Protein AF-A0A1H0ESV2-F1 (afdb_monomer_lite)

Secondary structure (DSSP, 8-state):
-HHHHHHHHHHH---SSSHHHHHHTTS-HHHHHHHHSSHHHHHHHHHHHHHHHHHHHHHHHHS--TT--HHHHHHHHHHHHHSTTTHHHHHHHSGGGHHHHHHHSTTHHHHHHHTTHHHHHHHHTSHHHHHHHHHHHHHHHHHHHHH--HHHHHHHHHHHHHHHHHHT--

InterPro domains:
  IPR009057 Homedomain-like superfamily [SSF46689] (2-61)

pLDDT: mean 92.5, std 7.62, range [40.25, 98.5]

Organism: NCBI:txid1052260

Foldseek 3Di:
DLVQLLVQCLVPNDDPDCCSSQVSVVHDPVVVCVVQVDDLSSSLSSVVVNLVVVCVQLVVLLADDPPDQNLVSQLSSLCCCLDPNNSSVCRHCPPVNPVVVCVSPPPCVVCSLCSQQVSLCVRLVHNVRSVVSSVLSNVLSNVCVVPVCPVVSSVSSNVVSVVSVVVVVD

Radius of gyration: 17.95 Å; chains: 1; bounding box: 42×32×51 Å

Structure (mmCIF, N/CA/C/O backbone):
data_AF-A0A1H0ESV2-F1
#
_entry.id   AF-A0A1H0ESV2-F1
#
loop_
_atom_site.group_PDB
_atom_site.id
_atom_site.type_symbol
_atom_site.label_atom_id
_atom_site.label_alt_id
_atom_site.label_comp_id
_atom_site.label_asym_id
_atom_site.label_entity_id
_atom_site.label_seq_id
_atom_site.pdbx_PDB_ins_code
_atom_site.Cartn_x
_atom_site.Cartn_y
_atom_site.Cartn_z
_atom_site.occupancy
_atom_site.B_iso_or_equiv
_atom_site.auth_seq_id
_atom_site.auth_comp_id
_atom_site.auth_asym_id
_atom_site.auth_atom_id
_atom_site.pdbx_PDB_model_num
ATOM 1 N N . MET A 1 1 ? -8.461 -9.453 18.085 1.00 93.25 1 MET A N 1
ATOM 2 C CA . MET A 1 1 ? -8.975 -8.068 18.206 1.00 93.25 1 MET A CA 1
ATOM 3 C C . MET A 1 1 ? -8.213 -7.109 17.303 1.00 93.25 1 MET A C 1
ATOM 5 O O . MET A 1 1 ? -8.836 -6.606 16.385 1.00 93.25 1 MET A O 1
ATOM 9 N N . LEU A 1 2 ? -6.898 -6.894 17.493 1.00 96.88 2 LEU A N 1
ATOM 10 C CA . LEU A 1 2 ? -6.128 -5.981 16.629 1.00 96.88 2 LEU A CA 1
ATOM 11 C C . LEU A 1 2 ? -6.214 -6.355 15.142 1.00 96.88 2 LEU A C 1
ATOM 13 O O . LEU A 1 2 ? -6.482 -5.479 14.334 1.00 96.88 2 LEU A O 1
ATOM 17 N N . ASP A 1 3 ? -6.078 -7.640 14.796 1.00 97.88 3 ASP A N 1
ATOM 18 C CA . ASP A 1 3 ? -6.193 -8.080 13.399 1.00 97.88 3 ASP A CA 1
ATOM 19 C C . ASP A 1 3 ? -7.548 -7.730 12.774 1.00 97.88 3 ASP A C 1
ATOM 21 O O . ASP A 1 3 ? -7.564 -7.180 11.684 1.00 97.88 3 ASP A O 1
ATOM 25 N N . ALA A 1 4 ? -8.659 -7.936 13.489 1.00 97.44 4 ALA A N 1
ATOM 26 C CA . ALA A 1 4 ? -9.995 -7.575 13.008 1.00 97.44 4 ALA A CA 1
ATOM 27 C C . ALA A 1 4 ? -10.170 -6.052 12.848 1.00 97.44 4 ALA A C 1
ATOM 29 O O . ALA A 1 4 ? -10.784 -5.588 11.890 1.00 97.44 4 ALA A O 1
ATOM 30 N N . CYS A 1 5 ? -9.588 -5.255 13.753 1.00 97.31 5 CYS A N 1
ATOM 31 C CA . CYS A 1 5 ? -9.531 -3.801 13.587 1.00 97.31 5 CYS A CA 1
ATOM 32 C C . CYS A 1 5 ? -8.714 -3.410 12.343 1.00 97.31 5 CYS A C 1
ATOM 34 O O . CYS A 1 5 ? -9.099 -2.495 11.617 1.00 97.31 5 CYS A O 1
ATOM 36 N N . THR A 1 6 ? -7.594 -4.095 12.093 1.00 97.75 6 THR A N 1
ATOM 37 C CA . THR A 1 6 ? -6.753 -3.879 10.912 1.00 97.75 6 THR A CA 1
ATOM 38 C C . THR A 1 6 ? -7.463 -4.281 9.624 1.00 97.75 6 THR A C 1
ATOM 40 O O . THR A 1 6 ? -7.402 -3.522 8.664 1.00 97.75 6 THR A O 1
ATOM 43 N N . ASP A 1 7 ? -8.172 -5.409 9.605 1.00 96.94 7 ASP A N 1
ATOM 44 C CA . ASP A 1 7 ? -8.966 -5.857 8.454 1.00 96.94 7 ASP A CA 1
ATOM 45 C C . ASP A 1 7 ? -10.037 -4.819 8.110 1.00 96.94 7 ASP A C 1
ATOM 47 O O . ASP A 1 7 ? -10.126 -4.363 6.970 1.00 96.94 7 ASP A O 1
ATOM 51 N N . HIS A 1 8 ? -10.767 -4.345 9.125 1.00 96.44 8 HIS A N 1
ATOM 52 C CA . HIS A 1 8 ? -11.758 -3.291 8.944 1.00 96.44 8 HIS A CA 1
ATOM 53 C C . HIS A 1 8 ? -11.141 -2.006 8.385 1.00 96.44 8 HIS A C 1
ATOM 55 O O . HIS A 1 8 ? -11.694 -1.424 7.454 1.00 96.44 8 HIS A O 1
ATOM 61 N N . ALA A 1 9 ? -9.998 -1.569 8.924 1.00 95.50 9 ALA A N 1
ATOM 62 C CA . ALA A 1 9 ? -9.318 -0.367 8.452 1.00 95.50 9 ALA A CA 1
ATOM 63 C C . ALA A 1 9 ? -8.788 -0.513 7.016 1.00 95.50 9 ALA A C 1
ATOM 65 O O . ALA A 1 9 ? -8.831 0.448 6.252 1.00 95.50 9 ALA A O 1
ATOM 66 N N . LEU A 1 10 ? -8.310 -1.696 6.625 1.00 95.12 10 LEU A N 1
ATOM 67 C CA . LEU A 1 10 ? -7.861 -1.981 5.257 1.00 95.12 10 LEU A CA 1
ATOM 68 C C . LEU A 1 10 ? -9.033 -1.947 4.268 1.00 95.12 10 LEU A C 1
ATOM 70 O O . LEU A 1 10 ? -8.910 -1.413 3.165 1.00 95.12 10 LEU A O 1
ATOM 74 N N . GLU A 1 11 ? -10.190 -2.458 4.676 1.00 93.94 11 GLU A N 1
ATOM 75 C CA . GLU A 1 11 ? -11.377 -2.511 3.827 1.00 93.94 11 GLU A CA 1
ATOM 76 C C . GLU A 1 11 ? -12.114 -1.164 3.730 1.00 93.94 11 GLU A C 1
ATOM 78 O O . GLU A 1 11 ? -12.568 -0.782 2.647 1.00 93.94 11 GLU A O 1
ATOM 83 N N . HIS A 1 12 ? -12.187 -0.408 4.829 1.00 92.38 12 HIS A N 1
ATOM 84 C CA . HIS A 1 12 ? -13.035 0.786 4.952 1.00 92.38 12 HIS A CA 1
ATOM 85 C C . HIS A 1 12 ? -12.249 2.099 5.113 1.00 92.38 12 HIS A C 1
ATOM 87 O O . HIS A 1 12 ? -12.824 3.180 4.997 1.00 92.38 12 HIS A O 1
ATOM 93 N N . GLY A 1 13 ? -10.931 2.033 5.308 1.00 91.25 13 GLY A N 1
ATOM 94 C CA . GLY A 1 13 ? -10.100 3.163 5.725 1.00 91.25 13 GLY A CA 1
ATOM 95 C C . GLY A 1 13 ? -10.087 3.354 7.247 1.00 91.25 13 GLY A C 1
ATOM 96 O O . GLY A 1 13 ? -10.843 2.723 7.986 1.00 91.25 13 GLY A O 1
ATOM 97 N N . LEU A 1 14 ? -9.210 4.239 7.733 1.00 90.00 14 LEU A N 1
ATOM 98 C CA . LEU A 1 14 ? -9.147 4.582 9.157 1.00 90.00 14 LEU A CA 1
ATOM 99 C C . LEU A 1 14 ? -10.417 5.332 9.599 1.00 90.00 14 LEU A C 1
ATOM 101 O O . LEU A 1 14 ? -10.734 6.361 9.000 1.00 90.00 14 LEU A O 1
ATOM 105 N N . PRO A 1 15 ? -11.124 4.865 10.645 1.00 89.50 15 PRO A N 1
ATOM 106 C CA . PRO A 1 15 ? -12.314 5.540 11.140 1.00 89.50 15 PRO A CA 1
ATOM 107 C C . PRO A 1 15 ? -11.985 6.671 12.124 1.00 89.50 15 PRO A C 1
ATOM 109 O O . PRO A 1 15 ? -11.065 6.583 12.941 1.00 89.50 15 PRO A O 1
ATOM 112 N N . ASP A 1 16 ? -12.831 7.702 12.143 1.00 86.31 16 ASP A N 1
ATOM 113 C CA . ASP A 1 16 ? -12.710 8.814 13.095 1.00 86.31 16 ASP A CA 1
ATOM 114 C C . ASP A 1 16 ? -13.085 8.423 14.528 1.00 86.31 16 ASP A C 1
ATOM 116 O O . ASP A 1 16 ? -12.663 9.060 15.489 1.00 86.31 16 ASP A O 1
ATOM 120 N N . ARG A 1 17 ? -13.872 7.361 14.710 1.00 89.75 17 ARG A N 1
ATOM 121 C CA . ARG A 1 17 ? -14.361 6.905 16.020 1.00 89.75 17 ARG A CA 1
ATOM 122 C C . ARG A 1 17 ? -14.004 5.439 16.246 1.00 89.75 17 ARG A C 1
ATOM 124 O O . ARG A 1 17 ? -13.846 4.680 15.300 1.00 89.75 17 ARG A O 1
ATOM 131 N N . MET A 1 18 ? -13.945 5.018 17.511 1.00 92.62 18 MET A N 1
ATOM 132 C CA . MET A 1 18 ? -13.623 3.627 17.876 1.00 92.62 18 MET A CA 1
ATOM 133 C C . MET A 1 18 ? -14.785 2.641 17.679 1.00 92.62 18 MET A C 1
ATOM 135 O O . MET A 1 18 ? -14.552 1.440 17.611 1.00 92.62 18 MET A O 1
ATOM 139 N N . GLY A 1 19 ? -16.028 3.128 17.594 1.00 94.81 19 GLY A N 1
ATOM 140 C CA . GLY A 1 19 ? -17.223 2.282 17.473 1.00 94.81 19 GLY A CA 1
ATOM 141 C C . GLY A 1 19 ? -17.170 1.279 16.308 1.00 94.81 19 GLY A C 1
ATOM 142 O O . GLY A 1 19 ? -17.381 0.094 16.556 1.00 94.81 19 GLY A O 1
ATOM 143 N N . PRO A 1 20 ? -16.829 1.704 15.074 1.00 96.06 20 PRO A N 1
ATOM 144 C CA . PRO A 1 20 ? -16.649 0.794 13.940 1.00 96.06 20 PRO A CA 1
ATOM 145 C C . PRO A 1 20 ? -15.619 -0.315 14.194 1.00 96.06 20 PRO A C 1
ATOM 147 O O . PRO A 1 20 ? -15.888 -1.478 13.909 1.00 96.06 20 PRO A O 1
ATOM 150 N N . LEU A 1 21 ? -14.479 0.016 14.812 1.00 96.38 21 LEU A N 1
ATOM 151 C CA . LEU A 1 21 ? -13.446 -0.970 15.155 1.00 96.38 21 LEU A CA 1
ATOM 152 C C . LEU A 1 21 ? -13.916 -1.939 16.246 1.00 96.38 21 LEU A C 1
ATOM 154 O O . LEU A 1 21 ? -13.616 -3.128 16.182 1.00 96.38 21 LEU A O 1
ATOM 158 N N . ALA A 1 22 ? -14.679 -1.453 17.229 1.00 96.75 22 ALA A N 1
ATOM 159 C CA . ALA A 1 22 ? -15.247 -2.293 18.280 1.00 96.75 22 ALA A CA 1
ATOM 160 C C . ALA A 1 22 ? -16.218 -3.322 17.691 1.00 96.75 22 ALA A C 1
ATOM 162 O O . ALA A 1 22 ? -16.096 -4.513 17.973 1.00 96.75 22 ALA A O 1
ATOM 163 N N . ALA A 1 23 ? -17.123 -2.863 16.822 1.00 96.81 23 ALA A N 1
ATOM 164 C CA . ALA A 1 23 ? -18.076 -3.718 16.128 1.00 96.81 23 ALA A CA 1
ATOM 165 C C . ALA A 1 23 ? -17.364 -4.766 15.260 1.00 96.81 23 ALA A C 1
ATOM 167 O O . ALA A 1 23 ? -17.657 -5.953 15.380 1.00 96.81 23 ALA A O 1
ATOM 168 N N . ALA A 1 24 ? -16.380 -4.347 14.456 1.00 96.31 24 ALA A N 1
ATOM 169 C CA . ALA A 1 24 ? -15.605 -5.250 13.606 1.00 96.31 24 ALA A CA 1
ATOM 170 C C . ALA A 1 24 ? -14.841 -6.312 14.407 1.00 96.31 24 ALA A C 1
ATOM 172 O O . ALA A 1 24 ? -14.754 -7.466 13.998 1.00 96.31 24 ALA A O 1
ATOM 173 N N . ALA A 1 25 ? -14.313 -5.943 15.574 1.00 96.25 25 ALA A N 1
ATOM 174 C CA . ALA A 1 25 ? -13.602 -6.871 16.439 1.00 96.25 25 ALA A CA 1
ATOM 175 C C . ALA A 1 25 ? -14.508 -7.675 17.389 1.00 96.25 25 ALA A C 1
ATOM 177 O O . ALA A 1 25 ? -13.982 -8.405 18.233 1.00 96.25 25 ALA A O 1
ATOM 178 N N . GLY A 1 26 ? -15.837 -7.544 17.282 1.00 96.75 26 GLY A N 1
ATOM 179 C CA . GLY A 1 26 ? -16.798 -8.266 18.121 1.00 96.75 26 GLY A CA 1
ATOM 180 C C . GLY A 1 26 ? -16.716 -7.895 19.604 1.00 96.75 26 GLY A C 1
ATOM 181 O O . GLY A 1 26 ? -16.903 -8.746 20.469 1.00 96.75 26 GLY A O 1
ATOM 182 N N . THR A 1 27 ? -16.380 -6.641 19.915 1.00 96.75 27 THR A N 1
ATOM 183 C CA . THR A 1 27 ? -16.137 -6.163 21.282 1.00 96.75 27 THR A CA 1
ATOM 184 C C . THR A 1 27 ? -16.798 -4.806 21.543 1.00 96.75 27 THR A C 1
ATOM 186 O O . THR A 1 27 ? -17.454 -4.230 20.679 1.00 96.75 27 THR A O 1
ATOM 189 N N . SER A 1 28 ? -16.637 -4.268 22.754 1.00 96.00 28 SER A N 1
ATOM 190 C CA . SER A 1 28 ? -17.102 -2.919 23.097 1.00 96.00 28 SER A CA 1
ATOM 191 C C . SER A 1 28 ? -15.978 -1.885 23.009 1.00 96.00 28 SER A C 1
ATOM 193 O O . SER A 1 28 ? -14.805 -2.190 23.225 1.00 96.00 28 SER A O 1
ATOM 195 N N . THR A 1 29 ? -16.337 -0.617 22.796 1.00 95.25 29 THR A N 1
ATOM 196 C CA . THR A 1 29 ? -15.386 0.505 22.877 1.00 95.25 29 THR A CA 1
ATOM 197 C C . THR A 1 29 ? -14.650 0.540 24.221 1.00 95.25 29 THR A C 1
ATOM 199 O O . THR A 1 29 ? -13.465 0.856 24.267 1.00 95.25 29 THR A O 1
ATOM 202 N N . ARG A 1 30 ? -15.322 0.159 25.318 1.00 95.50 30 ARG A N 1
ATOM 203 C CA . ARG A 1 30 ? -14.713 0.071 26.654 1.00 95.50 30 ARG A CA 1
ATOM 204 C C . ARG A 1 30 ? -13.593 -0.970 26.705 1.00 95.50 30 ARG A C 1
ATOM 206 O O . ARG A 1 30 ? -12.567 -0.711 27.320 1.00 95.50 30 ARG A O 1
ATOM 213 N N . MET A 1 31 ? -13.772 -2.117 26.051 1.00 96.56 31 MET A N 1
ATOM 214 C CA . MET A 1 31 ? -12.733 -3.147 25.958 1.00 96.56 31 MET A CA 1
ATOM 215 C C . MET A 1 31 ? -11.553 -2.687 25.102 1.00 96.56 31 MET A C 1
ATOM 217 O O . MET A 1 31 ? -10.409 -2.926 25.472 1.00 96.56 31 MET A O 1
ATOM 221 N N . LEU A 1 32 ? -11.800 -1.975 23.998 1.00 95.69 32 LEU A N 1
ATOM 222 C CA . LEU A 1 32 ? -10.711 -1.380 23.215 1.00 95.69 32 LEU A CA 1
ATOM 223 C C . LEU A 1 32 ? -9.894 -0.386 24.047 1.00 95.69 32 LEU A C 1
ATOM 225 O O . LEU A 1 32 ? -8.672 -0.481 24.068 1.00 95.69 32 LEU A O 1
ATOM 229 N N . VAL A 1 33 ? -10.558 0.507 24.781 1.00 95.00 33 VAL A N 1
ATOM 230 C CA . VAL A 1 33 ? -9.910 1.441 25.719 1.00 95.00 33 VAL A CA 1
ATOM 231 C C . VAL A 1 33 ? -9.132 0.692 26.800 1.00 95.00 33 VAL A C 1
ATOM 233 O O . VAL A 1 33 ? -8.005 1.056 27.102 1.00 95.00 33 VAL A O 1
ATOM 236 N N . TYR A 1 34 ? -9.679 -0.396 27.344 1.00 95.75 34 TYR A N 1
ATOM 237 C CA . TYR A 1 34 ? -8.973 -1.218 28.328 1.00 95.75 34 TYR A CA 1
ATOM 238 C C . TYR A 1 34 ? -7.658 -1.803 27.783 1.00 95.75 34 TYR A C 1
ATOM 240 O O . TYR A 1 34 ? -6.661 -1.834 28.497 1.00 95.75 34 TYR A O 1
ATOM 248 N N . HIS A 1 35 ? -7.634 -2.242 26.522 1.00 94.94 35 HIS A N 1
ATOM 249 C CA . HIS A 1 35 ? -6.455 -2.873 25.920 1.00 94.94 35 HIS A CA 1
ATOM 250 C C . HIS A 1 35 ? -5.449 -1.891 25.312 1.00 94.94 35 HIS A C 1
ATOM 252 O O . HIS A 1 35 ? -4.250 -2.158 25.340 1.00 94.94 35 HIS A O 1
ATOM 258 N N . PHE A 1 36 ? -5.924 -0.792 24.728 1.00 96.00 36 PHE A N 1
ATOM 259 C CA . PHE A 1 36 ? -5.094 0.141 23.962 1.00 96.00 36 PHE A CA 1
ATOM 260 C C . PHE A 1 36 ? -4.969 1.518 24.622 1.00 96.00 36 PHE A C 1
ATOM 262 O O . PHE A 1 36 ? -4.227 2.357 24.129 1.00 96.00 36 PHE A O 1
ATOM 269 N N . GLY A 1 37 ? -5.669 1.769 25.727 1.00 95.12 37 GLY A N 1
ATOM 270 C CA . GLY A 1 37 ? -5.683 3.052 26.428 1.00 95.12 37 GLY A CA 1
ATOM 271 C C . GLY A 1 37 ? -6.617 4.060 25.769 1.00 95.12 37 GLY A C 1
ATOM 272 O O . GLY A 1 37 ? -7.645 4.422 26.333 1.00 95.12 37 GLY A O 1
ATOM 273 N N . ASP A 1 38 ? -6.290 4.496 24.557 1.00 94.75 38 ASP A N 1
ATOM 274 C CA . ASP A 1 38 ? -7.052 5.515 23.839 1.00 94.75 38 ASP A CA 1
ATOM 275 C C . ASP A 1 38 ? -7.186 5.211 22.341 1.00 94.75 38 ASP A C 1
ATOM 277 O O . ASP A 1 38 ? -6.645 4.237 21.804 1.00 94.75 38 ASP A O 1
ATOM 281 N N . ARG A 1 39 ? -7.969 6.058 21.665 1.00 94.06 39 ARG A N 1
ATOM 282 C CA . ARG A 1 39 ? -8.220 5.960 20.227 1.00 94.06 39 ARG A CA 1
ATOM 283 C C . ARG A 1 39 ? -6.921 6.028 19.435 1.00 94.06 39 ARG A C 1
ATOM 285 O O . ARG A 1 39 ? -6.708 5.185 18.574 1.00 94.06 39 ARG A O 1
ATOM 292 N N . ASP A 1 40 ? -6.080 7.020 19.690 1.00 94.62 40 ASP A N 1
ATOM 293 C CA . ASP A 1 40 ? -4.908 7.278 18.854 1.00 94.62 40 ASP A CA 1
ATOM 294 C C . ASP A 1 40 ? -3.878 6.158 18.999 1.00 94.62 40 ASP A C 1
ATOM 296 O O . ASP A 1 40 ? -3.248 5.754 18.026 1.00 94.62 40 ASP A O 1
ATOM 300 N N . THR A 1 41 ? -3.764 5.575 20.189 1.00 95.38 41 THR A N 1
ATOM 301 C CA . THR A 1 41 ? -2.945 4.393 20.455 1.00 95.38 41 THR A CA 1
ATOM 302 C C . THR A 1 41 ? -3.482 3.165 19.728 1.00 95.38 41 THR A C 1
ATOM 304 O O . THR A 1 41 ? -2.695 2.444 19.110 1.00 95.38 41 THR A O 1
ATOM 307 N N . LEU A 1 42 ? -4.803 2.958 19.705 1.00 96.00 42 LEU A N 1
ATOM 308 C CA . LEU A 1 42 ? -5.420 1.925 18.870 1.00 96.00 42 LEU A CA 1
ATOM 309 C C . LEU A 1 42 ? -5.147 2.166 17.377 1.00 96.00 42 LEU A C 1
ATOM 311 O O . LEU A 1 42 ? -4.736 1.239 16.682 1.00 96.00 42 LEU A O 1
ATOM 315 N N . LEU A 1 43 ? -5.340 3.387 16.872 1.00 95.31 43 LEU A N 1
ATOM 316 C CA . LEU A 1 43 ? -5.116 3.698 15.458 1.00 95.31 43 LEU A CA 1
ATOM 317 C C . LEU A 1 43 ? -3.642 3.535 15.069 1.00 95.31 43 LEU A C 1
ATOM 319 O O . LEU A 1 43 ? -3.357 2.946 14.031 1.00 95.31 43 LEU A O 1
ATOM 323 N N . ARG A 1 44 ? -2.700 3.947 15.926 1.00 95.44 44 ARG A N 1
ATOM 324 C CA . ARG A 1 44 ? -1.265 3.668 15.753 1.00 95.44 44 ARG A CA 1
ATOM 325 C C . ARG A 1 44 ? -0.977 2.170 15.692 1.00 95.44 44 ARG A C 1
ATOM 327 O O . ARG A 1 44 ? -0.208 1.737 14.837 1.00 95.44 44 ARG A O 1
ATOM 334 N N . ALA A 1 45 ? -1.575 1.372 16.578 1.00 96.69 45 ALA A N 1
ATOM 335 C CA . ALA A 1 45 ? -1.405 -0.081 16.564 1.00 96.69 45 ALA A CA 1
ATOM 336 C C . ALA A 1 45 ? -1.964 -0.701 15.272 1.00 96.69 45 ALA A C 1
ATOM 338 O O . ALA A 1 45 ? -1.315 -1.551 14.663 1.00 96.69 45 ALA A O 1
ATOM 339 N N . VAL A 1 46 ? -3.130 -0.234 14.818 1.00 96.62 46 VAL A N 1
ATOM 340 C CA . VAL A 1 46 ? -3.755 -0.654 13.556 1.00 96.62 46 VAL A CA 1
ATOM 341 C C . VAL A 1 46 ? -2.875 -0.298 12.357 1.00 96.62 46 VAL A C 1
ATOM 343 O O . VAL A 1 46 ? -2.645 -1.156 11.508 1.00 96.62 46 VAL A O 1
ATOM 346 N N . LEU A 1 47 ? -2.342 0.926 12.313 1.00 95.56 47 LEU A N 1
ATOM 347 C CA . LEU A 1 47 ? -1.428 1.397 11.272 1.00 95.56 47 LEU A CA 1
ATOM 348 C C . LEU A 1 47 ? -0.137 0.577 11.228 1.00 95.56 47 LEU A C 1
ATOM 350 O O . LEU A 1 47 ? 0.278 0.147 10.156 1.00 95.56 47 LEU A O 1
ATOM 354 N N . ARG A 1 48 ? 0.476 0.303 12.384 1.00 95.94 48 ARG A N 1
ATOM 355 C CA . ARG A 1 48 ? 1.671 -0.553 12.481 1.00 95.94 48 ARG A CA 1
ATOM 356 C C . ARG A 1 48 ? 1.394 -1.953 11.959 1.00 95.94 48 ARG A C 1
ATOM 358 O O . ARG A 1 48 ? 2.123 -2.437 11.099 1.00 95.94 48 ARG A O 1
ATOM 365 N N . ARG A 1 49 ? 0.286 -2.559 12.389 1.00 97.69 49 ARG A N 1
ATOM 366 C CA . ARG A 1 49 ? -0.115 -3.890 11.932 1.00 97.69 49 ARG A CA 1
ATOM 367 C C . ARG A 1 49 ? -0.407 -3.923 10.428 1.00 97.69 49 ARG A C 1
ATOM 369 O O . ARG A 1 49 ? -0.014 -4.871 9.752 1.00 97.69 49 ARG A O 1
ATOM 376 N N . ALA A 1 50 ? -1.056 -2.892 9.885 1.00 96.50 50 ALA A N 1
ATOM 377 C CA . ALA A 1 50 ? -1.263 -2.747 8.444 1.00 96.50 50 ALA A CA 1
ATOM 378 C C . ALA A 1 50 ? 0.071 -2.599 7.696 1.00 96.50 50 ALA A C 1
ATOM 380 O O . ALA A 1 50 ? 0.258 -3.232 6.658 1.00 96.50 50 ALA A O 1
ATOM 381 N N . ARG A 1 51 ? 1.018 -1.821 8.237 1.00 95.38 51 ARG A N 1
ATOM 382 C CA . ARG A 1 51 ? 2.351 -1.634 7.652 1.00 95.38 51 ARG A CA 1
ATOM 383 C C . ARG A 1 51 ? 3.161 -2.927 7.639 1.00 95.38 51 ARG A C 1
ATOM 385 O O . ARG A 1 51 ? 3.751 -3.242 6.615 1.00 95.38 51 ARG A O 1
ATOM 392 N N . GLU A 1 52 ? 3.161 -3.696 8.724 1.00 96.44 52 GLU A N 1
ATOM 393 C CA . GLU A 1 52 ? 3.820 -5.010 8.782 1.00 96.44 52 GLU A CA 1
ATOM 394 C C . GLU A 1 52 ? 3.312 -5.943 7.677 1.00 96.44 52 GLU A C 1
ATOM 396 O O . GLU A 1 52 ? 4.099 -6.577 6.976 1.00 96.44 52 GLU A O 1
ATOM 401 N N . ARG A 1 53 ? 1.988 -5.997 7.485 1.00 96.88 53 ARG A N 1
ATOM 402 C CA . ARG A 1 53 ? 1.376 -6.802 6.422 1.00 96.88 53 ARG A CA 1
ATOM 403 C C . ARG A 1 53 ? 1.733 -6.268 5.034 1.00 96.88 53 ARG A C 1
ATOM 405 O O . ARG A 1 53 ? 2.049 -7.062 4.156 1.00 96.88 53 ARG A O 1
ATOM 412 N N . GLN A 1 54 ? 1.743 -4.948 4.845 1.00 96.12 54 GLN A N 1
ATOM 413 C CA . GLN A 1 54 ? 2.161 -4.324 3.589 1.00 96.12 54 GLN A CA 1
ATOM 414 C C . GLN A 1 54 ? 3.609 -4.679 3.238 1.00 96.12 54 GLN A C 1
ATOM 416 O O . GLN A 1 54 ? 3.875 -5.084 2.112 1.00 96.12 54 GLN A O 1
ATOM 421 N N . LEU A 1 55 ? 4.534 -4.554 4.196 1.00 95.38 55 LEU A N 1
ATOM 422 C CA . LEU A 1 55 ? 5.942 -4.919 4.023 1.00 95.38 55 LEU A CA 1
ATOM 423 C C . LEU A 1 55 ? 6.089 -6.391 3.636 1.00 95.38 55 LEU A C 1
ATOM 425 O O . LEU A 1 55 ? 6.854 -6.702 2.729 1.00 95.38 55 LEU A O 1
ATOM 429 N N . ALA A 1 56 ? 5.321 -7.284 4.265 1.00 95.00 56 ALA A N 1
ATOM 430 C CA . ALA A 1 56 ? 5.337 -8.701 3.921 1.00 95.00 56 ALA A CA 1
ATOM 431 C C . ALA A 1 56 ? 4.831 -8.955 2.489 1.00 95.00 56 ALA A C 1
ATOM 433 O O . ALA A 1 56 ? 5.500 -9.638 1.719 1.00 95.00 56 ALA A O 1
ATOM 434 N N . VAL A 1 57 ? 3.683 -8.381 2.112 1.00 94.19 57 VAL A N 1
ATOM 435 C CA . VAL A 1 57 ? 3.068 -8.597 0.790 1.00 94.19 57 VAL A CA 1
ATOM 436 C C . VAL A 1 57 ? 3.900 -7.960 -0.323 1.00 94.19 57 VAL A C 1
ATOM 438 O O . VAL A 1 57 ? 4.232 -8.618 -1.303 1.00 94.19 57 VAL A O 1
ATOM 441 N N . PHE A 1 58 ? 4.260 -6.685 -0.195 1.00 95.44 58 PHE A N 1
ATOM 442 C CA . PHE A 1 58 ? 4.996 -5.975 -1.245 1.00 95.44 58 PHE A CA 1
ATOM 443 C C . PHE A 1 58 ? 6.462 -6.406 -1.284 1.00 95.44 58 PHE A C 1
ATOM 445 O O . PHE A 1 58 ? 7.039 -6.499 -2.364 1.00 95.44 58 PHE A O 1
ATOM 452 N N . GLY A 1 59 ? 7.056 -6.735 -0.134 1.00 94.75 59 GLY A N 1
ATOM 453 C CA . GLY A 1 59 ? 8.387 -7.334 -0.081 1.00 94.75 59 GLY A CA 1
ATOM 454 C C . GLY A 1 59 ? 8.435 -8.684 -0.797 1.00 94.75 59 GLY A C 1
ATOM 455 O O . GLY A 1 59 ? 9.405 -8.968 -1.490 1.00 94.75 59 GLY A O 1
ATOM 456 N N . ASP A 1 60 ? 7.372 -9.490 -0.703 1.00 94.75 60 ASP A N 1
ATOM 457 C CA . ASP A 1 60 ? 7.263 -10.746 -1.452 1.00 94.75 60 ASP A CA 1
ATOM 458 C C . ASP A 1 60 ? 7.176 -10.541 -2.969 1.00 94.75 60 ASP A C 1
ATOM 460 O O . ASP A 1 60 ? 7.816 -11.263 -3.739 1.00 94.75 60 ASP A O 1
ATOM 464 N N . LEU A 1 61 ? 6.433 -9.516 -3.389 1.00 95.44 61 LEU A N 1
ATOM 465 C CA . LEU A 1 61 ? 6.297 -9.127 -4.790 1.00 95.44 61 LEU A CA 1
ATOM 466 C C . LEU A 1 61 ? 7.609 -8.601 -5.391 1.00 95.44 61 LEU A C 1
ATOM 468 O O . LEU A 1 61 ? 7.921 -8.936 -6.529 1.00 95.44 61 LEU A O 1
ATOM 472 N N . LEU A 1 62 ? 8.375 -7.815 -4.629 1.00 95.69 62 LEU A N 1
ATOM 473 C CA . LEU A 1 62 ? 9.630 -7.190 -5.072 1.00 95.69 62 LEU A CA 1
ATOM 474 C C . LEU A 1 62 ? 10.862 -8.098 -4.952 1.00 95.69 62 LEU A C 1
ATOM 476 O O . LEU A 1 62 ? 11.945 -7.712 -5.398 1.00 95.69 62 LEU A O 1
ATOM 480 N N . ARG A 1 63 ? 10.727 -9.274 -4.332 1.00 94.94 63 ARG A N 1
ATOM 481 C CA . ARG A 1 63 ? 11.849 -10.186 -4.095 1.00 94.94 63 ARG A CA 1
ATOM 482 C C . ARG A 1 63 ? 12.409 -10.733 -5.404 1.00 94.94 63 ARG A C 1
ATOM 484 O O . ARG A 1 63 ? 11.657 -11.253 -6.228 1.00 94.94 63 ARG A O 1
ATOM 491 N N . VAL A 1 64 ? 13.736 -10.717 -5.527 1.00 94.12 64 VAL A N 1
ATOM 492 C CA . VAL A 1 64 ? 14.462 -11.368 -6.624 1.00 94.12 64 VAL A CA 1
ATOM 493 C C . VAL A 1 64 ? 14.125 -12.860 -6.676 1.00 94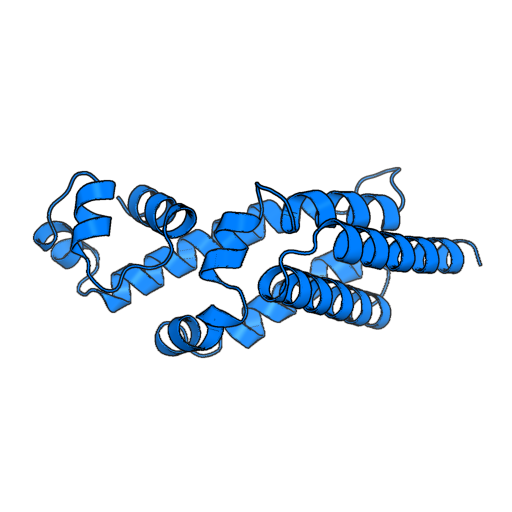.12 64 VAL A C 1
ATOM 495 O O . VAL A 1 64 ? 14.076 -13.545 -5.651 1.00 94.12 64 VAL A O 1
ATOM 498 N N . ARG A 1 65 ? 13.891 -13.376 -7.886 1.00 93.94 65 ARG A N 1
ATOM 499 C CA . ARG A 1 65 ? 13.584 -14.790 -8.132 1.00 93.94 65 ARG A CA 1
ATOM 500 C C . ARG A 1 65 ? 14.656 -15.398 -9.025 1.00 93.94 65 ARG A C 1
ATOM 502 O O . ARG A 1 65 ? 15.029 -14.823 -10.043 1.00 93.94 65 ARG A O 1
ATOM 509 N N . ALA A 1 66 ? 15.152 -16.573 -8.647 1.00 91.50 66 ALA A N 1
ATOM 510 C CA . ALA A 1 66 ? 16.175 -17.265 -9.422 1.00 91.50 66 ALA A CA 1
ATOM 511 C C . ALA A 1 66 ? 15.661 -17.590 -10.836 1.00 91.50 66 ALA A C 1
ATOM 513 O O . ALA A 1 66 ? 14.592 -18.180 -10.988 1.00 91.50 66 ALA A O 1
ATOM 514 N N . GLY A 1 67 ? 16.434 -17.212 -11.858 1.00 90.25 67 GLY A N 1
ATOM 515 C CA . GLY A 1 67 ? 16.089 -17.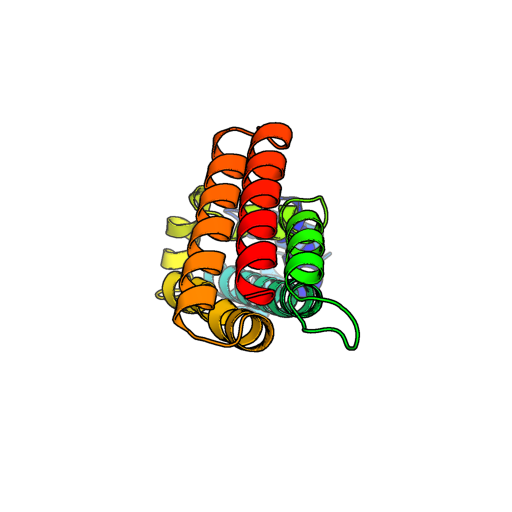447 -13.263 1.00 90.25 67 GLY A CA 1
ATOM 516 C C . GLY A 1 67 ? 15.066 -16.471 -13.859 1.00 90.25 67 GLY A C 1
ATOM 517 O O . GLY A 1 67 ? 14.642 -16.679 -14.991 1.00 90.25 67 GLY A O 1
ATOM 518 N N . GLU A 1 68 ? 14.677 -15.415 -13.137 1.00 91.75 68 GLU A N 1
ATOM 519 C CA . GLU A 1 68 ? 13.778 -14.368 -13.631 1.00 91.75 68 GLU A CA 1
ATOM 520 C C . GLU A 1 68 ? 14.529 -13.035 -13.735 1.00 91.75 68 GLU A C 1
ATOM 522 O O . GLU A 1 68 ? 15.168 -12.594 -12.781 1.00 91.75 68 GLU A O 1
ATOM 527 N N . ALA A 1 69 ? 14.451 -12.380 -14.896 1.00 92.19 69 ALA A N 1
ATOM 528 C CA . ALA A 1 69 ? 14.987 -11.032 -15.053 1.00 92.19 69 ALA A CA 1
ATOM 529 C C . ALA A 1 69 ? 14.176 -10.050 -14.195 1.00 92.19 69 ALA A C 1
ATOM 531 O O . ALA A 1 69 ? 12.944 -10.068 -14.223 1.00 92.19 69 ALA A O 1
ATOM 532 N N . TYR A 1 70 ? 14.849 -9.158 -13.465 1.00 94.56 70 TYR A N 1
ATOM 533 C CA . TYR A 1 70 ? 14.175 -8.269 -12.516 1.00 94.56 70 TYR A CA 1
ATOM 534 C C . TYR A 1 70 ? 13.091 -7.354 -13.126 1.00 94.56 70 TYR A C 1
ATOM 536 O O . TYR A 1 70 ? 12.082 -7.133 -12.456 1.00 94.56 70 TYR A O 1
ATOM 544 N N . PRO A 1 71 ? 13.186 -6.889 -14.393 1.00 94.56 71 PRO A N 1
ATOM 545 C CA . PRO A 1 71 ? 12.069 -6.213 -15.063 1.00 94.56 71 PRO A CA 1
ATOM 546 C C . PRO A 1 71 ? 10.754 -7.024 -15.049 1.00 94.56 71 PRO A C 1
ATOM 548 O O . PRO A 1 71 ? 9.677 -6.460 -14.869 1.00 94.56 71 PRO A O 1
ATOM 551 N N . VAL A 1 72 ? 10.824 -8.357 -15.142 1.00 94.81 72 VAL A N 1
ATOM 552 C CA . VAL A 1 72 ? 9.649 -9.243 -15.037 1.00 94.81 72 VAL A CA 1
ATOM 553 C C . VAL A 1 72 ? 9.107 -9.280 -13.606 1.00 94.81 72 VAL A C 1
ATOM 555 O O . VAL A 1 72 ? 7.891 -9.216 -13.408 1.00 94.81 72 VAL A O 1
ATOM 558 N N . THR A 1 73 ? 9.988 -9.332 -12.600 1.00 96.06 73 THR A N 1
ATOM 559 C CA . THR A 1 73 ? 9.595 -9.201 -11.187 1.00 96.06 73 THR A CA 1
ATOM 560 C C . THR A 1 73 ? 8.892 -7.864 -10.941 1.00 96.06 73 THR A C 1
ATOM 562 O O . THR A 1 73 ? 7.830 -7.846 -10.323 1.00 96.06 73 THR A O 1
ATOM 565 N N . LEU A 1 74 ? 9.423 -6.761 -11.478 1.00 96.56 74 LEU A N 1
ATOM 566 C CA . LEU A 1 7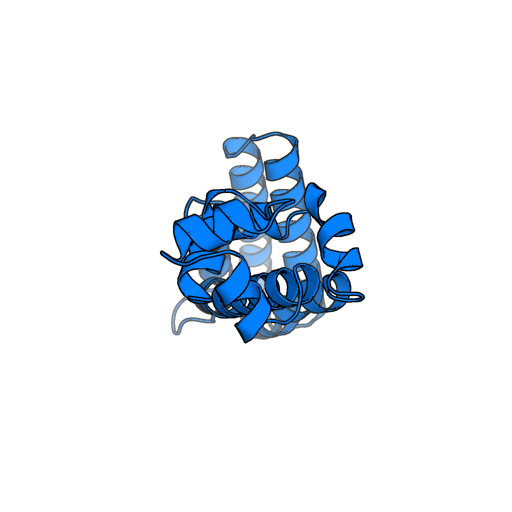4 ? 8.838 -5.425 -11.348 1.00 96.56 74 LEU A CA 1
ATOM 567 C C . LEU A 1 74 ? 7.454 -5.317 -11.991 1.00 96.56 74 LEU A C 1
ATOM 569 O O . LEU A 1 74 ? 6.557 -4.767 -11.359 1.00 96.56 74 LEU A O 1
ATOM 573 N N . GLN A 1 75 ? 7.254 -5.872 -13.191 1.00 96.81 75 GLN A N 1
ATOM 574 C CA . GLN A 1 75 ? 5.932 -5.919 -13.830 1.00 96.81 75 GLN A CA 1
ATOM 575 C C . GLN A 1 75 ? 4.911 -6.647 -12.957 1.00 96.81 75 GLN A C 1
ATOM 577 O O . GLN A 1 75 ? 3.849 -6.109 -12.661 1.00 96.81 75 GLN A O 1
ATOM 582 N N . ARG A 1 76 ? 5.263 -7.834 -12.456 1.00 95.75 76 ARG A N 1
ATOM 583 C CA . ARG A 1 76 ? 4.379 -8.588 -11.559 1.00 95.75 76 ARG A CA 1
ATOM 584 C C . ARG A 1 76 ? 4.118 -7.843 -10.247 1.00 95.75 76 ARG A C 1
ATOM 586 O O . ARG A 1 76 ? 3.013 -7.906 -9.709 1.00 95.75 76 ARG A O 1
ATOM 593 N N . ALA A 1 77 ? 5.136 -7.171 -9.710 1.00 96.81 77 ALA A N 1
ATOM 594 C CA . ALA A 1 77 ? 5.001 -6.392 -8.491 1.00 96.81 77 ALA A CA 1
ATOM 595 C C . ALA A 1 77 ? 4.052 -5.210 -8.688 1.00 96.81 77 ALA A C 1
ATOM 597 O O . ALA A 1 77 ? 3.203 -4.983 -7.829 1.00 96.81 77 ALA A O 1
ATOM 598 N N . TRP A 1 78 ? 4.146 -4.513 -9.823 1.00 97.69 78 TRP A N 1
ATOM 599 C CA . TRP A 1 78 ? 3.201 -3.468 -10.197 1.00 97.69 78 TRP A CA 1
ATOM 600 C C . TRP A 1 78 ? 1.771 -3.995 -10.215 1.00 97.69 78 TRP A C 1
ATOM 602 O O . TRP A 1 78 ? 0.962 -3.482 -9.450 1.00 97.69 78 TRP A O 1
ATOM 612 N N . ASP A 1 79 ? 1.489 -5.069 -10.955 1.00 96.38 79 ASP A N 1
ATOM 613 C CA . ASP A 1 79 ? 0.137 -5.638 -11.057 1.00 96.38 79 ASP A CA 1
ATOM 614 C C . ASP A 1 79 ? -0.449 -5.993 -9.673 1.00 96.38 79 ASP A C 1
ATOM 616 O O . ASP A 1 79 ? -1.635 -5.791 -9.396 1.00 96.38 79 ASP A O 1
ATOM 620 N N . GLY A 1 80 ? 0.387 -6.507 -8.762 1.00 96.31 80 GLY A N 1
ATOM 621 C CA . GLY A 1 80 ? -0.017 -6.822 -7.391 1.00 96.31 80 GLY A CA 1
ATOM 622 C C . GLY A 1 80 ? -0.258 -5.586 -6.515 1.00 96.31 80 GLY A C 1
ATOM 623 O O . GLY A 1 80 ? -1.215 -5.558 -5.734 1.00 96.31 80 GLY A O 1
ATOM 624 N N . ILE A 1 81 ? 0.597 -4.568 -6.637 1.00 96.50 81 ILE A N 1
ATOM 625 C CA . ILE A 1 81 ? 0.556 -3.338 -5.833 1.00 96.50 81 ILE A CA 1
ATOM 626 C C . ILE A 1 81 ? -0.551 -2.388 -6.315 1.00 96.50 81 ILE A C 1
ATOM 628 O O . ILE A 1 81 ? -1.264 -1.826 -5.484 1.00 96.50 81 ILE A O 1
ATOM 632 N N . SER A 1 82 ? -0.716 -2.201 -7.625 1.00 96.00 82 SER A N 1
ATOM 633 C CA . SER A 1 82 ? -1.760 -1.350 -8.217 1.00 96.00 82 SER A CA 1
ATOM 634 C C . SER A 1 82 ? -3.128 -2.046 -8.245 1.00 96.00 82 SER A C 1
ATOM 636 O O . SER A 1 82 ? -4.169 -1.385 -8.238 1.00 96.00 82 SER A O 1
ATOM 638 N N . GLY A 1 83 ? -3.137 -3.382 -8.224 1.00 94.00 83 GLY A N 1
ATOM 639 C CA . GLY A 1 83 ? -4.338 -4.203 -8.274 1.00 94.00 83 GLY A CA 1
ATOM 640 C C . GLY A 1 83 ? -5.077 -4.373 -6.942 1.00 94.00 83 GLY A C 1
ATOM 641 O O . GLY A 1 83 ? -4.885 -3.665 -5.948 1.00 94.00 83 GLY A O 1
ATOM 642 N N . ALA A 1 84 ? -5.964 -5.371 -6.916 1.00 90.88 84 ALA A N 1
ATOM 643 C CA . ALA A 1 84 ? -6.872 -5.621 -5.795 1.00 90.88 84 ALA A CA 1
ATOM 644 C C . ALA A 1 84 ? -6.151 -5.913 -4.466 1.00 90.88 84 ALA A C 1
ATOM 646 O O . ALA A 1 84 ? -6.654 -5.529 -3.411 1.00 90.88 84 ALA A O 1
ATOM 647 N N . ALA A 1 85 ? -4.981 -6.558 -4.511 1.00 89.75 85 ALA A N 1
ATOM 648 C CA . ALA A 1 85 ? -4.212 -6.911 -3.318 1.00 89.75 85 ALA A CA 1
ATOM 649 C C . ALA A 1 85 ? -3.542 -5.693 -2.658 1.00 89.75 85 ALA A C 1
ATOM 651 O O . ALA A 1 85 ? -3.451 -5.632 -1.431 1.00 89.75 85 ALA A O 1
ATOM 652 N N . GLY A 1 86 ? -3.097 -4.711 -3.446 1.00 93.44 86 GLY A N 1
ATOM 653 C CA . GLY A 1 86 ? -2.471 -3.494 -2.933 1.00 93.44 86 GLY A CA 1
ATOM 654 C C . GLY A 1 86 ? -3.452 -2.371 -2.588 1.00 93.44 86 GLY A C 1
ATOM 655 O O . GLY A 1 86 ? -3.176 -1.576 -1.686 1.00 93.44 86 GLY A O 1
ATOM 656 N N . ARG A 1 87 ? -4.635 -2.345 -3.217 1.00 91.81 87 ARG A N 1
ATOM 657 C CA . ARG A 1 87 ? -5.670 -1.313 -3.016 1.00 91.81 87 ARG A CA 1
ATOM 658 C C . ARG A 1 87 ? -6.008 -1.000 -1.546 1.00 91.81 87 ARG A C 1
ATOM 660 O O . ARG A 1 87 ? -6.149 0.184 -1.231 1.00 91.81 87 ARG A O 1
ATOM 667 N N . PRO A 1 88 ? -6.140 -1.980 -0.628 1.00 93.88 88 PRO A N 1
ATOM 668 C CA . PRO A 1 88 ? -6.382 -1.694 0.787 1.00 93.88 88 PRO A CA 1
ATOM 669 C C . PRO A 1 88 ? -5.256 -0.874 1.434 1.00 93.88 88 PRO A C 1
ATOM 671 O O . PRO A 1 88 ? -5.516 0.060 2.189 1.00 93.88 88 PRO A O 1
ATOM 674 N N . TYR A 1 89 ? -3.999 -1.165 1.089 1.00 93.81 89 TYR A N 1
ATOM 675 C CA . TYR A 1 89 ? -2.837 -0.446 1.613 1.00 93.81 89 TYR A CA 1
ATOM 676 C C . TYR A 1 89 ? -2.698 0.947 1.001 1.00 93.81 89 TYR A C 1
ATOM 678 O O . TYR A 1 89 ? -2.426 1.899 1.730 1.00 93.81 89 TYR A O 1
ATOM 686 N N . LEU A 1 90 ? -2.948 1.089 -0.306 1.00 90.81 90 LEU A N 1
ATOM 687 C CA . LEU A 1 90 ? -2.968 2.394 -0.978 1.00 90.81 90 LEU A CA 1
ATOM 688 C C . LEU A 1 90 ? -4.052 3.312 -0.398 1.00 90.81 90 LEU A C 1
ATOM 690 O O . LEU A 1 90 ? -3.844 4.511 -0.268 1.00 90.81 90 LEU A O 1
ATOM 694 N N . ARG A 1 91 ? -5.185 2.755 0.040 1.00 89.31 91 ARG A N 1
ATOM 695 C CA . ARG A 1 91 ? -6.250 3.531 0.687 1.00 89.31 91 ARG A CA 1
ATOM 696 C C . ARG A 1 91 ? -5.845 4.108 2.042 1.00 89.31 91 ARG A C 1
ATOM 698 O O . ARG A 1 91 ? -6.307 5.191 2.389 1.00 89.31 91 ARG A O 1
ATOM 705 N N . ILE A 1 92 ? -5.047 3.378 2.823 1.00 91.25 92 ILE A N 1
ATOM 706 C CA . ILE A 1 92 ? -4.595 3.826 4.148 1.00 91.25 92 ILE A CA 1
ATOM 707 C C . ILE A 1 92 ? -3.374 4.742 4.034 1.00 91.25 92 ILE A C 1
ATOM 709 O O . ILE A 1 92 ? -3.319 5.757 4.721 1.00 91.25 92 ILE A O 1
ATOM 713 N N . PHE A 1 93 ? -2.402 4.375 3.198 1.00 90.56 93 PHE A N 1
ATOM 714 C CA . PHE A 1 93 ? -1.077 5.002 3.149 1.00 90.56 93 PHE A CA 1
ATOM 715 C C . PHE A 1 93 ? -0.831 5.870 1.910 1.00 90.56 93 PHE A C 1
ATOM 717 O O . PHE A 1 93 ? 0.266 6.399 1.754 1.00 90.56 93 PHE A O 1
ATOM 724 N N . GLY A 1 94 ? -1.811 5.991 1.014 1.00 84.62 94 GLY A N 1
ATOM 725 C CA . GLY A 1 94 ? -1.714 6.827 -0.180 1.00 84.62 94 GLY A CA 1
ATOM 726 C C . GLY A 1 94 ? -1.643 8.318 0.144 1.00 84.62 94 GLY A C 1
ATOM 727 O O . GLY A 1 94 ? -1.955 8.751 1.255 1.00 84.62 94 GLY A O 1
ATOM 728 N N . GLU A 1 95 ? -1.272 9.113 -0.859 1.00 78.62 95 GLU A N 1
ATOM 729 C CA . GLU A 1 95 ? -0.926 10.533 -0.702 1.00 78.62 95 GLU A CA 1
ATOM 730 C C . GLU A 1 95 ? -2.017 11.352 -0.005 1.00 78.62 95 GLU A C 1
ATOM 732 O O . GLU A 1 95 ? -1.743 12.138 0.900 1.00 78.62 95 GLU A O 1
ATOM 737 N N . ARG A 1 96 ? -3.287 11.096 -0.335 1.00 78.50 96 ARG A N 1
ATOM 738 C CA . ARG A 1 96 ? -4.432 11.800 0.266 1.00 78.50 96 ARG A CA 1
ATOM 739 C C . ARG A 1 96 ? -4.595 11.574 1.770 1.00 78.50 96 ARG A C 1
ATOM 741 O O . ARG A 1 96 ? -5.347 12.304 2.412 1.00 78.50 96 ARG A O 1
ATOM 748 N N . ARG A 1 97 ? -3.964 10.541 2.333 1.00 80.12 97 ARG A N 1
ATOM 749 C CA . ARG A 1 97 ? -4.041 10.189 3.760 1.00 80.12 97 ARG A CA 1
ATOM 750 C C . ARG A 1 97 ? -2.768 10.504 4.528 1.00 80.12 97 ARG A C 1
ATOM 752 O O . ARG A 1 97 ? -2.765 10.341 5.746 1.00 80.12 97 ARG A O 1
ATOM 759 N N . GLU A 1 98 ? -1.727 10.990 3.853 1.00 78.62 98 GLU A N 1
ATOM 760 C CA . GLU A 1 98 ? -0.425 11.248 4.468 1.00 78.62 98 GLU A CA 1
ATOM 761 C C . GLU A 1 98 ? -0.531 12.150 5.701 1.00 78.62 98 GLU A C 1
ATOM 763 O O . GLU A 1 98 ? 0.052 11.813 6.723 1.00 78.62 98 GLU A O 1
ATOM 768 N N . GLY A 1 99 ? -1.322 13.230 5.651 1.00 82.88 99 GLY A N 1
ATOM 769 C CA . GLY A 1 99 ? -1.480 14.145 6.790 1.00 82.88 99 GLY A CA 1
ATOM 770 C C . GLY A 1 99 ? -2.036 13.462 8.045 1.00 82.88 99 GLY A C 1
ATOM 771 O O . GLY A 1 99 ? -1.436 13.540 9.110 1.00 82.88 99 GLY A O 1
ATOM 772 N N . ALA A 1 100 ? -3.131 12.709 7.907 1.00 84.12 100 ALA A N 1
ATOM 773 C CA . ALA A 1 100 ? -3.749 12.003 9.032 1.00 84.12 100 ALA A CA 1
ATOM 774 C C . ALA A 1 100 ? -2.851 10.888 9.598 1.00 84.12 100 ALA A C 1
ATOM 776 O O . ALA A 1 100 ? -2.880 10.598 10.795 1.00 84.12 100 ALA A O 1
ATOM 777 N N . VAL A 1 101 ? -2.057 10.239 8.741 1.00 86.31 101 VAL A N 1
ATOM 778 C CA . VAL A 1 101 ? -1.097 9.220 9.178 1.00 86.31 101 VAL A CA 1
ATOM 779 C C . VAL A 1 101 ? 0.093 9.860 9.889 1.00 86.31 101 VAL A C 1
ATOM 781 O O . VAL A 1 101 ? 0.512 9.334 10.915 1.00 86.31 101 VAL A O 1
ATOM 784 N N . ASP A 1 102 ? 0.614 10.984 9.395 1.00 86.94 102 ASP A N 1
ATOM 785 C CA . ASP A 1 102 ? 1.762 11.675 9.996 1.00 86.94 102 ASP A CA 1
ATOM 786 C C . ASP A 1 102 ? 1.410 12.300 11.357 1.00 86.94 102 ASP A C 1
ATOM 788 O O . ASP A 1 102 ? 2.209 12.227 12.287 1.00 86.94 102 ASP A O 1
ATOM 792 N N . GLU A 1 103 ? 0.177 12.792 11.539 1.00 88.88 103 GLU A N 1
ATOM 793 C CA . GLU A 1 103 ? -0.337 13.223 12.851 1.00 88.88 103 GLU A CA 1
ATOM 794 C C . GLU A 1 103 ? -0.313 12.088 13.891 1.00 88.88 103 GLU A C 1
ATOM 796 O O . GLU A 1 103 ? 0.039 12.294 15.055 1.00 88.88 103 GLU A O 1
ATOM 801 N N . LEU A 1 104 ? -0.670 10.868 13.479 1.00 89.00 104 LEU A N 1
ATOM 802 C CA . LEU A 1 104 ? -0.691 9.695 14.355 1.00 89.00 104 LEU A CA 1
ATOM 803 C C . LEU A 1 104 ? 0.688 9.047 14.508 1.00 89.00 104 LEU A C 1
ATOM 805 O O . LEU A 1 104 ? 0.964 8.429 15.539 1.00 8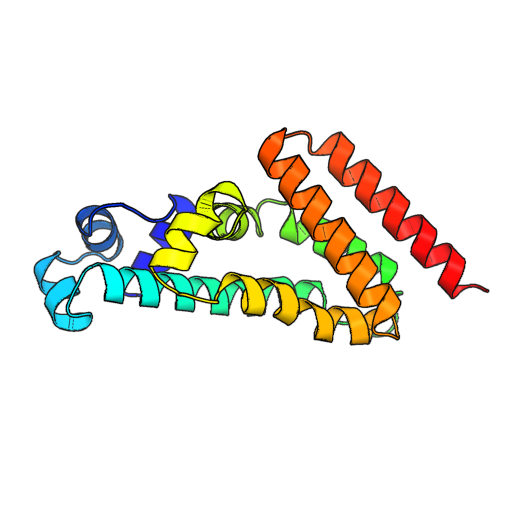9.00 104 LEU A O 1
ATOM 809 N N . TRP A 1 105 ? 1.541 9.149 13.492 1.00 90.38 105 TRP A N 1
ATOM 810 C CA . TRP A 1 105 ? 2.849 8.512 13.426 1.00 90.38 105 TRP A CA 1
ATOM 811 C C . TRP A 1 105 ? 3.871 9.435 12.738 1.00 90.38 105 TRP A C 1
ATOM 813 O O . TRP A 1 105 ? 4.225 9.212 11.577 1.00 90.38 105 TRP A O 1
ATOM 823 N N . PRO A 1 106 ? 4.415 10.423 13.472 1.00 90.56 106 PRO A N 1
ATOM 824 C CA . PRO A 1 106 ? 5.378 11.371 12.920 1.00 90.56 106 PRO A CA 1
ATOM 825 C C . PRO A 1 106 ? 6.598 10.678 12.308 1.00 90.56 106 PRO A C 1
ATOM 827 O O . PRO A 1 106 ? 7.178 9.768 12.912 1.00 90.56 106 PRO A O 1
ATOM 830 N N . GLY A 1 107 ? 6.988 11.103 11.105 1.00 86.62 107 GLY A N 1
ATOM 831 C CA . GLY A 1 107 ? 8.153 10.564 10.391 1.00 86.62 107 GLY A CA 1
ATOM 832 C C . GLY A 1 107 ? 7.889 9.243 9.664 1.00 86.62 107 GLY A C 1
ATOM 833 O O . GLY A 1 107 ? 8.766 8.750 8.948 1.00 86.62 107 GLY A O 1
ATOM 834 N N . PHE A 1 108 ? 6.674 8.691 9.770 1.00 88.19 108 PHE A N 1
ATOM 835 C CA . PHE A 1 108 ? 6.278 7.486 9.045 1.00 88.19 108 PHE A CA 1
ATOM 836 C C . PHE A 1 108 ? 6.504 7.631 7.542 1.00 88.19 108 PHE A C 1
ATOM 838 O O . PHE A 1 108 ? 7.011 6.706 6.919 1.00 88.19 108 PHE A O 1
ATOM 845 N N . ARG A 1 109 ? 6.198 8.795 6.957 1.00 85.06 109 ARG A N 1
ATOM 846 C CA . ARG A 1 109 ? 6.333 9.026 5.511 1.00 85.06 109 ARG A CA 1
ATOM 847 C C . ARG A 1 109 ? 7.752 8.780 5.001 1.00 85.06 109 ARG A C 1
ATOM 849 O O . ARG A 1 109 ? 7.925 8.180 3.938 1.00 85.06 109 ARG A O 1
ATOM 856 N N . GLN A 1 110 ? 8.757 9.233 5.749 1.00 87.12 110 GLN A N 1
ATOM 857 C CA . GLN A 1 110 ? 10.158 9.047 5.382 1.00 87.12 110 GLN A CA 1
ATOM 858 C C . GLN A 1 110 ? 10.505 7.556 5.364 1.00 87.12 110 GLN A C 1
ATOM 860 O O . GLN A 1 110 ? 10.967 7.051 4.346 1.00 87.12 110 GLN A O 1
ATOM 865 N N . VAL A 1 111 ? 10.201 6.844 6.452 1.00 88.19 111 VAL A N 1
ATOM 866 C CA . VAL A 1 111 ? 10.477 5.405 6.585 1.00 88.19 111 VAL A CA 1
ATOM 867 C C . VAL A 1 111 ? 9.703 4.603 5.537 1.00 88.19 111 VAL A C 1
ATOM 869 O O . VAL A 1 111 ? 10.283 3.832 4.776 1.00 88.19 111 VAL A O 1
ATOM 872 N N . ALA A 1 112 ? 8.402 4.869 5.409 1.00 87.75 112 ALA A N 1
ATOM 873 C CA . ALA A 1 112 ? 7.508 4.155 4.510 1.00 87.75 112 ALA A CA 1
ATOM 874 C C . ALA A 1 112 ? 7.903 4.280 3.034 1.00 87.75 112 ALA A C 1
ATOM 876 O O . ALA A 1 112 ? 7.600 3.391 2.233 1.00 87.75 112 ALA A O 1
ATOM 877 N N . THR A 1 113 ? 8.579 5.381 2.697 1.00 87.38 113 THR A N 1
ATOM 878 C CA . THR A 1 113 ? 9.205 5.611 1.398 1.00 87.38 113 THR A CA 1
ATOM 879 C C . THR A 1 113 ? 10.446 4.745 1.228 1.00 87.38 113 THR A C 1
ATOM 881 O O . THR A 1 113 ? 10.572 4.042 0.229 1.00 87.38 113 THR A O 1
ATOM 884 N N . THR A 1 114 ? 11.384 4.825 2.171 1.00 90.19 114 THR A N 1
ATOM 885 C CA . THR A 1 114 ? 12.735 4.282 1.995 1.00 90.19 114 THR A CA 1
ATOM 886 C C . THR A 1 114 ? 12.831 2.779 2.223 1.00 90.19 114 THR A C 1
ATOM 888 O O . THR A 1 114 ? 13.769 2.172 1.716 1.00 90.19 114 THR A O 1
ATOM 891 N N . ASP A 1 115 ? 11.864 2.160 2.910 1.00 93.25 115 ASP A N 1
ATOM 892 C CA . ASP A 1 115 ? 11.833 0.706 3.157 1.00 93.25 115 ASP A CA 1
ATOM 893 C C . ASP A 1 115 ? 11.913 -0.133 1.866 1.00 93.25 115 ASP A C 1
ATOM 895 O O . ASP A 1 115 ? 12.377 -1.271 1.882 1.00 93.25 115 ASP A O 1
ATOM 899 N N . TRP A 1 116 ? 11.491 0.429 0.731 1.00 94.38 116 TRP A N 1
ATOM 900 C CA . TRP A 1 116 ? 11.496 -0.253 -0.566 1.00 94.38 116 TRP A CA 1
ATOM 901 C C . TRP A 1 116 ? 12.817 -0.120 -1.330 1.00 94.38 116 TRP A C 1
ATOM 903 O O . TRP A 1 116 ? 13.025 -0.834 -2.307 1.00 94.38 116 TRP A O 1
ATOM 913 N N . LEU A 1 117 ? 13.728 0.763 -0.905 1.00 94.62 117 LEU A N 1
ATOM 914 C CA . LEU A 1 117 ? 15.005 0.959 -1.596 1.00 94.62 117 LEU A CA 1
ATOM 915 C C . LEU A 1 117 ? 15.894 -0.281 -1.516 1.00 94.62 117 LEU A C 1
ATOM 917 O O . LEU A 1 117 ? 16.553 -0.605 -2.495 1.00 94.62 117 LEU A O 1
ATOM 921 N N . ALA A 1 118 ? 15.905 -0.980 -0.378 1.00 93.06 118 ALA A N 1
ATOM 922 C CA . ALA A 1 118 ? 16.706 -2.189 -0.204 1.00 93.06 118 ALA A CA 1
ATOM 923 C C . ALA A 1 118 ? 16.305 -3.321 -1.178 1.00 93.06 118 ALA A C 1
ATOM 925 O O . ALA A 1 118 ? 17.177 -3.756 -1.931 1.00 93.06 118 ALA A O 1
ATOM 926 N N . PRO A 1 119 ? 15.030 -3.763 -1.252 1.00 93.31 119 PRO A N 1
ATOM 927 C CA . PRO A 1 119 ? 14.641 -4.808 -2.203 1.00 93.31 119 PRO A CA 1
ATOM 928 C C . PRO A 1 119 ? 14.803 -4.372 -3.668 1.00 93.31 119 PRO A C 1
ATOM 930 O O . PRO A 1 119 ? 15.198 -5.178 -4.506 1.00 93.31 119 PRO A O 1
ATOM 933 N N . LEU A 1 120 ? 14.563 -3.093 -3.987 1.00 95.75 120 LEU A N 1
ATOM 934 C CA . LEU A 1 120 ? 14.783 -2.569 -5.339 1.00 95.75 120 LEU A CA 1
ATOM 935 C C . LEU A 1 120 ? 16.270 -2.521 -5.713 1.00 95.75 120 LEU A C 1
ATOM 937 O O . LEU A 1 120 ? 16.621 -2.819 -6.850 1.00 95.75 120 LEU A O 1
ATOM 941 N N . HIS A 1 121 ? 17.150 -2.166 -4.774 1.00 94.81 121 HIS A N 1
ATOM 942 C CA . HIS A 1 121 ? 18.600 -2.197 -4.975 1.00 94.81 121 HIS A CA 1
ATOM 943 C C . HIS A 1 121 ? 19.063 -3.624 -5.258 1.00 94.81 121 HIS A C 1
ATOM 945 O O . HIS A 1 121 ? 19.767 -3.834 -6.242 1.00 94.81 121 HIS A O 1
ATOM 951 N N . GLU A 1 122 ? 18.627 -4.598 -4.459 1.00 92.88 122 GLU A N 1
ATOM 952 C CA . GLU A 1 122 ? 18.978 -6.007 -4.657 1.00 92.88 122 GLU A CA 1
ATOM 953 C C . GLU A 1 122 ? 18.655 -6.487 -6.080 1.00 92.88 122 GLU A C 1
ATOM 955 O O . GLU A 1 122 ? 19.484 -7.136 -6.714 1.00 92.88 122 GLU A O 1
ATOM 960 N N . GLY A 1 123 ? 17.488 -6.119 -6.613 1.00 92.75 123 GLY A N 1
ATOM 961 C CA . GLY A 1 123 ? 17.077 -6.538 -7.950 1.00 92.75 123 GLY A CA 1
ATOM 962 C C . GLY A 1 123 ? 17.622 -5.718 -9.118 1.00 92.75 123 GLY A C 1
ATOM 963 O O . GLY A 1 123 ? 17.830 -6.260 -10.202 1.00 92.75 123 GLY A O 1
ATOM 964 N N . LEU A 1 124 ? 17.861 -4.419 -8.922 1.00 93.69 124 LEU A N 1
ATOM 965 C CA . LEU A 1 124 ? 18.324 -3.514 -9.982 1.00 93.69 124 LEU A CA 1
ATOM 966 C C . LEU A 1 124 ? 19.844 -3.310 -9.999 1.00 93.69 124 LEU A C 1
ATOM 968 O O . LEU A 1 124 ? 20.352 -2.630 -10.886 1.00 93.69 124 LEU A O 1
ATOM 972 N N . GLY A 1 125 ? 20.574 -3.869 -9.032 1.00 91.75 125 GLY A N 1
ATOM 973 C CA . GLY A 1 125 ? 22.038 -3.854 -9.013 1.00 91.75 125 GLY A CA 1
ATOM 974 C C . GLY A 1 125 ? 22.672 -2.514 -8.624 1.00 91.75 125 GLY A C 1
ATOM 975 O O . GLY A 1 125 ? 23.868 -2.327 -8.833 1.00 91.75 125 GLY A O 1
ATOM 976 N N . GLY A 1 126 ? 21.912 -1.569 -8.054 1.00 91.94 126 GLY A N 1
ATOM 977 C CA . GLY A 1 126 ? 22.489 -0.328 -7.534 1.00 91.94 126 GLY A CA 1
ATOM 978 C C . GLY A 1 126 ? 21.491 0.698 -6.979 1.00 91.94 126 GLY A C 1
ATOM 979 O O . GLY A 1 126 ? 20.292 0.634 -7.261 1.00 91.94 126 GLY A O 1
ATOM 980 N N . PRO A 1 127 ? 21.977 1.699 -6.217 1.00 92.94 127 PRO A N 1
ATOM 981 C CA . PRO A 1 127 ? 21.133 2.696 -5.550 1.00 92.94 127 PRO A CA 1
ATOM 982 C C . PRO A 1 127 ? 20.480 3.701 -6.512 1.00 92.94 127 PRO A C 1
ATOM 984 O O . PRO A 1 127 ? 19.376 4.177 -6.244 1.00 92.94 127 PRO A O 1
ATOM 987 N N . GLY A 1 128 ? 21.134 4.023 -7.635 1.00 94.62 128 GLY A N 1
ATOM 988 C CA . GLY A 1 128 ? 20.599 4.933 -8.654 1.00 94.62 128 GLY A CA 1
ATOM 989 C C . GLY A 1 128 ? 19.342 4.367 -9.327 1.00 94.62 128 GLY A C 1
ATOM 990 O O . GLY A 1 128 ? 18.271 4.963 -9.186 1.00 94.62 128 GLY A O 1
ATOM 991 N N . PRO A 1 129 ? 19.433 3.189 -9.975 1.00 94.00 129 PRO A N 1
ATOM 992 C CA . PRO A 1 129 ? 18.275 2.502 -10.544 1.00 94.00 129 PRO A CA 1
ATOM 993 C C . PRO A 1 129 ? 17.152 2.251 -9.530 1.00 94.00 129 PRO A C 1
ATOM 995 O O . PRO A 1 129 ? 15.987 2.485 -9.843 1.00 94.00 129 PRO A O 1
ATOM 998 N N . ALA A 1 130 ? 17.486 1.859 -8.294 1.00 95.50 130 ALA A N 1
ATOM 999 C CA . ALA A 1 130 ? 16.499 1.663 -7.231 1.00 95.50 130 ALA A CA 1
ATOM 1000 C C . ALA A 1 130 ? 15.729 2.946 -6.890 1.00 95.50 130 ALA A C 1
ATOM 1002 O O . ALA A 1 130 ? 14.507 2.920 -6.745 1.00 95.50 130 ALA A O 1
ATOM 1003 N N . THR A 1 131 ? 16.432 4.079 -6.805 1.00 95.94 131 THR A N 1
ATOM 1004 C CA . THR A 1 131 ? 15.812 5.387 -6.550 1.00 95.94 131 THR A CA 1
ATOM 1005 C C . THR A 1 131 ? 14.888 5.792 -7.697 1.00 95.94 131 THR A C 1
ATOM 1007 O O . THR A 1 131 ? 13.767 6.236 -7.449 1.00 95.94 131 THR A O 1
ATOM 1010 N N . LEU A 1 132 ? 15.327 5.601 -8.947 1.00 96.38 132 LEU A N 1
ATOM 1011 C CA . LEU A 1 132 ? 14.519 5.890 -10.133 1.00 96.38 132 LEU A CA 1
ATOM 1012 C C . LEU A 1 132 ? 13.252 5.027 -10.173 1.00 96.38 132 LEU A C 1
ATOM 1014 O O . LEU A 1 132 ? 12.155 5.561 -10.321 1.00 96.38 132 LEU A O 1
ATOM 1018 N N . ALA A 1 133 ? 13.387 3.712 -9.987 1.00 96.31 133 ALA A N 1
ATOM 1019 C CA . ALA A 1 133 ? 12.256 2.791 -9.978 1.00 96.31 133 ALA A CA 1
ATOM 1020 C C . ALA A 1 133 ? 11.250 3.135 -8.878 1.00 96.31 133 ALA A C 1
ATOM 1022 O O . ALA A 1 133 ? 10.049 3.196 -9.139 1.00 96.31 133 ALA A O 1
ATOM 1023 N N . LEU A 1 134 ? 11.729 3.439 -7.668 1.00 96.12 134 LEU A N 1
ATOM 1024 C CA . LEU A 1 134 ? 10.861 3.867 -6.577 1.00 96.12 134 LEU A CA 1
ATOM 1025 C C . LEU A 1 134 ? 10.116 5.166 -6.916 1.00 96.12 134 LEU A C 1
ATOM 1027 O O . LEU A 1 134 ? 8.919 5.265 -6.645 1.00 96.12 134 LEU A O 1
ATOM 1031 N N . ALA A 1 135 ? 10.797 6.150 -7.510 1.00 96.31 135 ALA A N 1
ATOM 1032 C CA . ALA A 1 135 ? 10.181 7.414 -7.909 1.00 96.31 135 ALA A CA 1
ATOM 1033 C C . ALA A 1 135 ? 9.085 7.207 -8.967 1.00 96.31 135 ALA A C 1
ATOM 1035 O O . ALA A 1 135 ? 7.992 7.755 -8.822 1.00 96.31 135 ALA A O 1
ATOM 1036 N N . VAL A 1 136 ? 9.343 6.373 -9.981 1.00 97.56 136 VAL A N 1
ATOM 1037 C CA . VAL A 1 136 ? 8.364 6.039 -11.028 1.00 97.56 136 VAL A CA 1
ATOM 1038 C C . VAL A 1 136 ? 7.158 5.307 -10.442 1.00 97.56 136 VAL A C 1
ATOM 1040 O O . VAL A 1 136 ? 6.029 5.743 -10.656 1.00 97.56 136 VAL A O 1
ATOM 1043 N N . ILE A 1 137 ? 7.375 4.246 -9.655 1.00 96.12 137 ILE A N 1
ATOM 1044 C CA . ILE A 1 137 ? 6.288 3.474 -9.030 1.00 96.12 137 ILE A CA 1
ATOM 1045 C C . ILE A 1 137 ? 5.402 4.395 -8.192 1.00 96.12 137 ILE A C 1
ATOM 1047 O O . ILE A 1 137 ? 4.182 4.384 -8.335 1.00 96.12 137 ILE A O 1
ATOM 1051 N N . ARG A 1 138 ? 6.001 5.226 -7.335 1.00 94.31 138 ARG A N 1
ATOM 1052 C CA . ARG A 1 138 ? 5.241 6.141 -6.480 1.00 94.31 138 ARG A CA 1
ATOM 1053 C C . ARG A 1 138 ? 4.459 7.175 -7.277 1.00 94.31 138 ARG A C 1
ATOM 1055 O O . ARG A 1 138 ? 3.292 7.387 -6.970 1.00 94.31 138 ARG A O 1
ATOM 1062 N N . GLY A 1 139 ? 5.083 7.779 -8.288 1.00 95.50 139 GLY A N 1
ATOM 1063 C CA . GLY A 1 139 ? 4.424 8.759 -9.147 1.00 95.50 139 GLY A CA 1
ATOM 1064 C C . GLY A 1 139 ? 3.229 8.164 -9.889 1.00 95.50 139 GLY A C 1
ATOM 1065 O O . GLY A 1 139 ? 2.172 8.783 -9.944 1.00 95.50 139 GLY A O 1
ATOM 1066 N N . LEU A 1 140 ? 3.354 6.934 -10.390 1.00 97.25 140 LEU A N 1
ATOM 1067 C CA . LEU A 1 140 ? 2.261 6.256 -11.085 1.00 97.25 140 LEU A CA 1
ATOM 1068 C C . LEU A 1 140 ? 1.150 5.789 -10.137 1.00 97.25 140 LEU A C 1
ATOM 1070 O O . LEU A 1 140 ? -0.016 5.847 -10.509 1.00 97.25 140 LEU A O 1
ATOM 1074 N N . LEU A 1 141 ? 1.473 5.369 -8.909 1.00 95.00 141 LEU A N 1
ATOM 1075 C CA . LEU A 1 141 ? 0.457 5.054 -7.896 1.00 95.00 141 LEU A CA 1
ATOM 1076 C C . LEU A 1 141 ? -0.311 6.303 -7.451 1.00 95.00 141 LEU A C 1
ATOM 1078 O O . LEU A 1 141 ? -1.523 6.236 -7.263 1.00 95.00 141 LEU A O 1
ATOM 1082 N N . ALA A 1 142 ? 0.382 7.433 -7.304 1.00 93.00 142 ALA A N 1
ATOM 1083 C CA . ALA A 1 142 ? -0.231 8.727 -7.030 1.00 93.00 142 ALA A CA 1
ATOM 1084 C C . ALA A 1 142 ? -1.151 9.173 -8.173 1.00 93.00 142 ALA A C 1
ATOM 1086 O O . ALA A 1 142 ? -2.285 9.583 -7.938 1.00 93.00 142 ALA A O 1
ATOM 1087 N N . ASP A 1 143 ? -0.690 9.031 -9.416 1.00 95.25 143 ASP A N 1
ATOM 1088 C CA . ASP A 1 143 ? -1.475 9.325 -10.612 1.00 95.25 143 ASP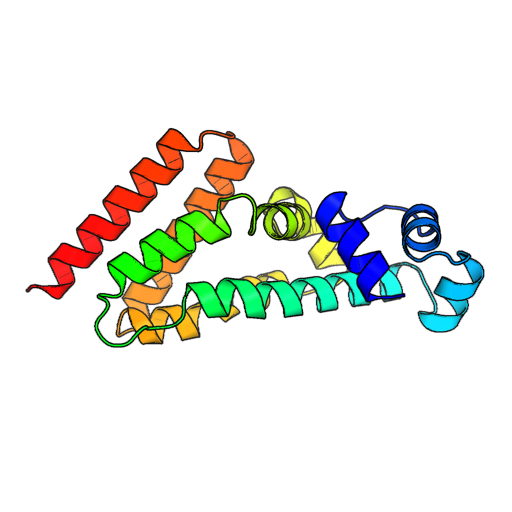 A CA 1
ATOM 1089 C C . ASP A 1 143 ? -2.717 8.420 -10.717 1.00 95.25 143 ASP A C 1
ATOM 1091 O O . ASP A 1 143 ? -3.835 8.894 -10.938 1.00 95.25 143 ASP A O 1
ATOM 1095 N N . LEU A 1 144 ? -2.557 7.118 -10.468 1.00 93.81 144 LEU A N 1
ATOM 1096 C CA . LEU A 1 144 ? -3.666 6.169 -10.432 1.00 93.81 144 LEU A CA 1
ATOM 1097 C C . LEU A 1 144 ? -4.680 6.530 -9.340 1.00 93.81 144 LEU A C 1
ATOM 1099 O O . LEU A 1 144 ? -5.883 6.508 -9.592 1.00 93.81 144 LEU A O 1
ATOM 1103 N N . ASP A 1 145 ? -4.218 6.897 -8.143 1.00 90.06 145 ASP A N 1
ATOM 1104 C CA . ASP A 1 145 ? -5.095 7.369 -7.068 1.00 90.06 145 ASP A CA 1
ATOM 1105 C C . ASP A 1 145 ? -5.822 8.662 -7.480 1.00 90.06 145 ASP A C 1
ATOM 1107 O O . ASP A 1 145 ? -7.023 8.822 -7.234 1.00 90.06 145 ASP A O 1
ATOM 1111 N N . ALA A 1 146 ? -5.124 9.579 -8.152 1.00 91.56 146 ALA A N 1
ATOM 1112 C CA . ALA A 1 146 ? -5.658 10.852 -8.620 1.00 91.56 146 ALA A CA 1
ATOM 1113 C C . ALA A 1 146 ? -6.735 10.697 -9.704 1.00 91.56 146 ALA A C 1
ATOM 1115 O O . ALA A 1 146 ? -7.770 11.362 -9.628 1.00 91.56 146 ALA A O 1
ATOM 1116 N N . THR A 1 147 ? -6.498 9.831 -10.690 1.00 94.38 147 THR A N 1
ATOM 1117 C CA . THR A 1 147 ? -7.254 9.794 -11.952 1.00 94.38 147 THR A CA 1
ATOM 1118 C C . THR A 1 147 ? -8.131 8.558 -12.123 1.00 94.38 147 THR A C 1
ATOM 1120 O O . THR A 1 147 ? -9.116 8.612 -12.856 1.00 94.38 147 THR A O 1
ATOM 1123 N N . GLY A 1 148 ? -7.793 7.444 -11.470 1.00 93.31 148 GLY A N 1
ATOM 1124 C CA . GLY A 1 148 ? -8.429 6.144 -11.695 1.00 93.31 148 GLY A CA 1
ATOM 1125 C C . GLY A 1 148 ? -8.106 5.510 -13.055 1.00 93.31 148 GLY A C 1
ATOM 1126 O O . GLY A 1 148 ? -8.711 4.499 -13.406 1.00 93.31 148 GLY A O 1
ATOM 1127 N N . ASP A 1 149 ? -7.177 6.082 -13.826 1.00 97.00 149 ASP A N 1
ATOM 1128 C CA . ASP A 1 149 ? -6.825 5.616 -15.168 1.00 97.00 149 ASP A CA 1
ATOM 1129 C C . ASP A 1 149 ? -5.792 4.479 -15.112 1.00 97.00 149 ASP A C 1
ATOM 1131 O O . ASP A 1 149 ? -4.581 4.667 -15.279 1.00 97.00 149 ASP A O 1
ATOM 1135 N N . THR A 1 150 ? -6.292 3.273 -14.838 1.00 96.25 150 THR A N 1
ATOM 1136 C CA . THR A 1 150 ? -5.480 2.051 -14.776 1.00 96.25 150 THR A CA 1
ATOM 1137 C C . THR A 1 150 ? -4.793 1.759 -16.108 1.00 96.25 150 THR A C 1
ATOM 1139 O O . THR A 1 150 ? -3.604 1.478 -16.128 1.00 96.25 150 THR A O 1
ATOM 1142 N N . ALA A 1 151 ? -5.491 1.914 -17.238 1.00 97.69 151 ALA A N 1
ATOM 1143 C CA . ALA A 1 151 ? -4.922 1.600 -18.548 1.00 97.69 151 ALA A CA 1
ATOM 1144 C C . ALA A 1 151 ? -3.703 2.478 -18.877 1.00 97.69 151 ALA A C 1
ATOM 1146 O O . ALA A 1 151 ? -2.681 1.971 -19.345 1.00 97.69 151 ALA A O 1
ATOM 1147 N N . ARG A 1 152 ? -3.780 3.788 -18.610 1.00 98.12 152 ARG A N 1
ATOM 1148 C CA . ARG A 1 152 ? -2.661 4.708 -18.857 1.00 98.12 152 ARG A CA 1
ATOM 1149 C C . ARG A 1 152 ? -1.492 4.476 -17.905 1.00 98.12 152 ARG A C 1
ATOM 1151 O O . ARG A 1 152 ? -0.344 4.547 -18.340 1.00 98.12 152 ARG A O 1
ATOM 1158 N N . THR A 1 153 ? -1.763 4.213 -16.628 1.00 98.25 153 THR A N 1
ATOM 1159 C CA . THR A 1 153 ? -0.709 3.989 -15.624 1.00 98.25 153 THR A CA 1
ATOM 1160 C C . THR A 1 153 ? -0.009 2.642 -15.817 1.00 98.25 153 THR A C 1
ATOM 1162 O O . THR A 1 153 ? 1.220 2.602 -15.777 1.00 98.25 153 THR A O 1
ATOM 1165 N N . ASP A 1 154 ? -0.747 1.586 -16.168 1.00 98.06 154 ASP A N 1
ATOM 1166 C CA . ASP A 1 154 ? -0.186 0.285 -16.554 1.00 98.06 154 ASP A CA 1
ATOM 1167 C C . ASP A 1 154 ? 0.679 0.400 -17.813 1.00 98.06 154 ASP A C 1
ATOM 1169 O O . ASP A 1 154 ? 1.803 -0.104 -17.851 1.00 98.06 154 ASP A O 1
ATOM 1173 N N . ALA A 1 155 ? 0.196 1.115 -18.835 1.00 98.19 155 ALA A N 1
ATOM 1174 C CA . ALA A 1 155 ? 0.969 1.350 -20.049 1.00 98.19 155 ALA A CA 1
ATOM 1175 C C . ALA A 1 155 ? 2.262 2.125 -19.754 1.00 98.19 155 ALA A C 1
ATOM 1177 O O . ALA A 1 155 ? 3.322 1.768 -20.269 1.00 98.19 155 ALA A O 1
ATOM 1178 N N . ALA A 1 156 ? 2.208 3.171 -18.924 1.00 98.50 156 ALA A N 1
ATOM 1179 C CA . ALA A 1 156 ? 3.391 3.935 -18.532 1.00 98.50 156 ALA A CA 1
ATOM 1180 C C . ALA A 1 156 ? 4.402 3.074 -17.757 1.00 98.50 156 ALA A C 1
ATOM 1182 O O . ALA A 1 156 ? 5.602 3.142 -18.033 1.00 98.50 156 ALA A O 1
ATOM 1183 N N . PHE A 1 157 ? 3.927 2.222 -16.842 1.00 98.38 157 PHE A N 1
ATOM 1184 C CA . PHE A 1 157 ? 4.792 1.296 -16.117 1.00 98.38 157 PHE A CA 1
ATOM 1185 C C . PHE A 1 157 ? 5.447 0.271 -17.0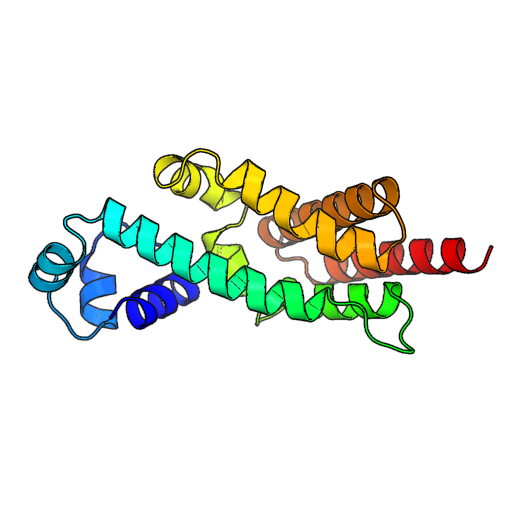53 1.00 98.38 157 PHE A C 1
ATOM 1187 O O . PHE A 1 157 ? 6.657 0.061 -16.983 1.00 98.38 157 PHE A O 1
ATOM 1194 N N . GLY A 1 158 ? 4.686 -0.293 -17.995 1.00 97.81 158 GLY A N 1
ATOM 1195 C CA . GLY A 1 158 ? 5.213 -1.214 -19.004 1.00 97.81 158 GLY A CA 1
ATOM 1196 C C . GLY A 1 158 ? 6.319 -0.591 -19.867 1.00 97.81 158 GLY A C 1
ATOM 1197 O O . GLY A 1 158 ? 7.341 -1.231 -20.113 1.00 97.81 158 GLY A O 1
ATOM 1198 N N . HIS A 1 159 ? 6.177 0.680 -20.267 1.00 97.50 159 HIS A N 1
ATOM 1199 C CA . HIS A 1 159 ? 7.245 1.405 -20.972 1.00 97.50 159 HIS A CA 1
ATOM 1200 C C . HIS A 1 159 ? 8.498 1.574 -20.105 1.00 97.50 159 HIS A C 1
ATOM 1202 O O . HIS A 1 159 ? 9.611 1.376 -20.592 1.00 97.50 159 HIS A O 1
ATOM 1208 N N . PHE A 1 160 ? 8.336 1.913 -18.824 1.00 97.38 160 PHE A N 1
ATOM 1209 C CA . PHE A 1 160 ? 9.457 2.033 -17.893 1.00 97.38 160 PHE A CA 1
ATOM 1210 C C . PHE A 1 160 ? 10.217 0.706 -17.733 1.00 97.38 160 PHE A C 1
ATOM 1212 O O . PHE A 1 160 ? 11.442 0.677 -17.839 1.00 97.38 160 PHE A O 1
ATOM 1219 N N . VAL A 1 161 ? 9.498 -0.401 -17.547 1.00 96.00 161 VAL A N 1
ATOM 1220 C CA . VAL A 1 161 ? 10.087 -1.745 -17.445 1.00 96.00 161 VAL A CA 1
ATOM 1221 C C . VAL A 1 161 ? 10.823 -2.134 -18.731 1.00 96.00 161 VAL A C 1
ATOM 1223 O O . VAL A 1 161 ? 11.915 -2.698 -18.661 1.00 96.00 161 VAL A O 1
ATOM 1226 N N . ALA A 1 162 ? 10.270 -1.804 -19.902 1.00 93.69 162 ALA A N 1
ATOM 1227 C CA . ALA A 1 162 ? 10.925 -2.061 -21.182 1.00 93.69 162 ALA A CA 1
ATOM 1228 C C . ALA A 1 162 ? 12.267 -1.317 -21.307 1.00 93.69 162 ALA A C 1
ATOM 1230 O O . ALA A 1 162 ? 13.243 -1.915 -21.755 1.00 93.69 162 ALA A O 1
ATOM 1231 N N . LEU A 1 163 ? 12.342 -0.057 -20.859 1.00 92.50 163 LEU A N 1
ATOM 1232 C CA . LEU A 1 163 ? 13.593 0.713 -20.843 1.00 92.50 163 LEU A CA 1
ATOM 1233 C C . LEU A 1 163 ? 14.655 0.065 -19.941 1.00 92.50 163 LEU A C 1
ATOM 1235 O O . LEU A 1 163 ? 15.798 -0.083 -20.362 1.00 92.50 163 LEU A O 1
ATOM 1239 N N . LEU A 1 164 ? 14.271 -0.409 -18.750 1.00 88.62 164 LEU A N 1
ATOM 1240 C CA . LEU A 1 164 ? 15.189 -1.128 -17.854 1.00 88.62 164 LEU A CA 1
ATOM 1241 C C . LEU A 1 164 ? 15.725 -2.429 -18.469 1.00 88.62 164 LEU A C 1
ATOM 1243 O O . LEU A 1 164 ? 16.872 -2.797 -18.235 1.00 88.62 164 LEU A O 1
ATOM 1247 N N . GLY A 1 165 ? 14.896 -3.141 -19.238 1.00 79.06 165 GLY A N 1
ATOM 1248 C CA . GLY A 1 165 ? 15.296 -4.381 -19.904 1.00 79.06 165 GLY A CA 1
ATOM 1249 C C . GLY A 1 165 ? 16.310 -4.175 -21.032 1.00 79.06 165 GLY A C 1
ATOM 1250 O O . GLY A 1 165 ? 17.116 -5.065 -21.287 1.00 79.06 165 GLY A O 1
ATOM 1251 N N . VAL A 1 166 ? 16.297 -3.008 -21.683 1.00 71.00 166 VAL A N 1
ATOM 1252 C CA . VAL A 1 166 ? 17.279 -2.650 -22.718 1.00 71.00 166 VAL A CA 1
ATOM 1253 C C . VAL A 1 166 ? 18.646 -2.357 -22.093 1.00 71.00 166 VAL A C 1
ATOM 1255 O O . VAL A 1 166 ? 19.655 -2.831 -22.611 1.00 71.00 166 VAL A O 1
ATOM 1258 N N . ASP A 1 167 ? 18.681 -1.670 -20.949 1.00 61.62 167 ASP A N 1
ATOM 1259 C CA . ASP A 1 167 ? 19.928 -1.320 -20.250 1.00 61.62 167 ASP A CA 1
ATOM 1260 C C . ASP A 1 167 ? 20.630 -2.526 -19.596 1.00 61.62 167 ASP A C 1
ATOM 1262 O O . ASP A 1 167 ? 21.832 -2.476 -19.362 1.00 61.62 167 ASP A O 1
ATOM 1266 N N . GLN A 1 168 ? 19.919 -3.626 -19.312 1.00 57.34 168 GLN A N 1
ATOM 1267 C CA . GLN A 1 168 ? 20.527 -4.854 -18.764 1.00 57.34 168 GLN A CA 1
ATOM 1268 C C . GLN A 1 168 ? 21.152 -5.778 -19.826 1.00 57.34 168 GLN A C 1
ATOM 1270 O O . GLN A 1 168 ? 21.757 -6.790 -19.471 1.00 57.34 168 GLN A O 1
ATOM 1275 N N . LEU A 1 169 ? 20.988 -5.465 -21.115 1.00 53.88 169 LEU A N 1
ATOM 1276 C CA . LEU A 1 169 ? 21.540 -6.235 -22.237 1.00 53.88 169 LEU A CA 1
ATOM 1277 C C . LEU A 1 169 ? 22.789 -5.589 -22.868 1.00 53.88 169 LEU A C 1
ATOM 1279 O O . LEU A 1 169 ? 23.388 -6.206 -23.753 1.00 53.88 169 LEU A O 1
ATOM 1283 N N . GLY A 1 170 ? 23.152 -4.370 -22.453 1.00 40.25 170 GLY A N 1
ATOM 1284 C CA . GLY A 1 170 ? 24.347 -3.639 -22.896 1.00 40.25 170 GLY A CA 1
ATOM 1285 C C . GLY A 1 170 ? 25.487 -3.727 -21.893 1.00 40.25 170 GLY A C 1
ATOM 1286 O O . GLY A 1 170 ? 26.647 -3.791 -22.356 1.00 40.25 170 GLY A O 1
#

Sequence (170 aa):
MLDACTDHALEHGLPDRMGPLAAAAGTSTRMLVYHFGDRDTLLRAVLRRARERQLAVFGDLLRVRAGEAYPVTLQRAWDGISGAAGRPYLRIFGERREGAVDELWPGFRQVATTDWLAPLHEGLGGPGPATLALAVIRGLLADLDATGDTARTDAAFGHFVALLGVDQLG